Protein AF-A0A965C533-F1 (afdb_monomer)

Sequence (139 aa):
MDADRVANELPPRFGGILLGSLIAANFNSTADQQITIFSNPSKYIIRRIVVTNASASLTTAAGGIYTAVSKGGTAVVASSQAYTTLTGSTLFLDLTLNTSGSANITVKSSIPNLYLSLTTAQGTAATADVYVYGDIVTL

Secondary structure (DSSP, 8-state):
--HHHHHHHS-TT-SSEEEEEEEEEETT--S-EEEEETT--SEEEEEEEEEE--SS--SS-EEEEESSSTT-S-EEE-TT-B-TT--STT-EEE--B--TTSTTT-EESS--EEEEEEEE--SS--EEEEEEEEEE---

pLDDT: mean 85.49, std 15.82, range [51.69, 98.75]

Foldseek 3Di:
DPPVVVCVVDDVFFDFAWQWKDFFAWLQDQFKDWTAGPPLFQKWAWDWKKKAQKQAQQQKWFAFKALDGPNDDDTQADGGFGPRVHHHHVDMDITDGDPPDCNRPMDRPPRRTMITGTPHGSNDTMTIMMITITGHDDD

Radius of gyration: 15.47 Å; Cα contacts (8 Å, |Δi|>4): 371; chains: 1; bounding box: 34×44×39 Å

Nearest PDB structures (foldseek):
  7vrp-assembly1_K-4  TM=3.414E-01  e=1.936E-02  Infectious bursal disease virus
  2df7-assembly1_O  TM=2.722E-01  e=8.199E-02  Infectious bursal disease virus
  2df7-assembly1_D  TM=2.621E-01  e=1.144E-01  Infectious bursal disease virus
  4nhy-assembly6_C-3  TM=2.779E-01  e=1.114E+00  Homo sapiens
  4nhy-assembly1_A  TM=2.822E-01  e=1.835E+00  Homo sapiens

Mean predicted aligned error: 6.97 Å

Structure (mmCIF, N/CA/C/O backbone):
data_AF-A0A965C533-F1
#
_entry.id   AF-A0A965C533-F1
#
loop_
_atom_site.group_PDB
_atom_site.id
_atom_site.type_symbol
_atom_site.label_atom_id
_atom_site.label_alt_id
_atom_site.label_comp_id
_atom_site.label_asym_id
_atom_site.label_entity_id
_atom_site.label_seq_id
_atom_site.pdbx_PDB_ins_code
_atom_site.Cartn_x
_atom_site.Cartn_y
_atom_site.Cartn_z
_atom_site.occupancy
_atom_site.B_iso_or_equiv
_atom_site.auth_seq_id
_atom_site.auth_comp_id
_atom_site.auth_asym_id
_atom_site.auth_atom_id
_atom_site.pdbx_PDB_model_num
ATOM 1 N N . MET A 1 1 ? 20.224 -29.892 -7.742 1.00 54.12 1 MET A N 1
ATOM 2 C CA . MET A 1 1 ? 19.584 -28.688 -8.310 1.00 54.12 1 MET A CA 1
ATOM 3 C C . MET A 1 1 ? 20.162 -27.539 -7.521 1.00 54.12 1 MET A C 1
ATOM 5 O O . MET A 1 1 ? 19.794 -27.375 -6.367 1.00 54.12 1 MET A O 1
ATOM 9 N N . ASP A 1 2 ? 21.156 -26.863 -8.084 1.00 60.91 2 ASP A N 1
ATOM 10 C CA . ASP A 1 2 ? 21.870 -25.803 -7.376 1.00 60.91 2 ASP A CA 1
ATOM 11 C C . ASP A 1 2 ? 20.955 -24.583 -7.306 1.00 60.91 2 ASP A C 1
ATOM 13 O O . ASP A 1 2 ? 20.646 -23.969 -8.329 1.00 60.91 2 ASP A O 1
ATOM 17 N N . ALA A 1 3 ? 20.470 -24.267 -6.105 1.00 54.41 3 ALA A N 1
ATOM 18 C CA . ALA A 1 3 ? 19.610 -23.110 -5.855 1.00 54.41 3 ALA A CA 1
ATOM 19 C C . ALA A 1 3 ? 20.286 -21.791 -6.283 1.00 54.41 3 ALA A C 1
ATOM 21 O O . ALA A 1 3 ? 19.610 -20.848 -6.692 1.00 54.41 3 ALA A O 1
ATOM 22 N N . ASP A 1 4 ? 21.621 -21.776 -6.303 1.00 57.06 4 ASP A N 1
ATOM 23 C CA . ASP A 1 4 ? 22.444 -20.641 -6.722 1.00 57.06 4 ASP A CA 1
ATOM 24 C C . ASP A 1 4 ? 22.433 -20.404 -8.239 1.00 57.06 4 ASP A C 1
ATOM 26 O O . ASP A 1 4 ? 22.733 -19.302 -8.700 1.00 57.06 4 ASP A O 1
ATOM 30 N N . ARG A 1 5 ? 22.033 -21.401 -9.044 1.00 57.00 5 ARG A N 1
ATOM 31 C CA . ARG A 1 5 ? 21.940 -21.238 -10.501 1.00 57.00 5 ARG A CA 1
ATOM 32 C C . ARG A 1 5 ? 20.774 -20.326 -10.894 1.00 57.00 5 ARG A C 1
ATOM 34 O O . ARG A 1 5 ? 20.903 -19.541 -11.824 1.00 57.00 5 ARG A O 1
ATOM 41 N N . VAL A 1 6 ? 19.677 -20.346 -10.132 1.00 57.53 6 VAL A N 1
ATOM 42 C CA . VAL A 1 6 ? 18.490 -19.507 -10.387 1.00 57.53 6 VAL A CA 1
ATOM 43 C C . VAL A 1 6 ? 18.790 -18.019 -10.167 1.00 57.53 6 VAL A C 1
ATOM 45 O O . VAL A 1 6 ? 18.312 -17.180 -10.928 1.00 57.53 6 VAL A O 1
ATOM 48 N N . ALA A 1 7 ? 19.630 -17.685 -9.181 1.00 55.94 7 ALA A N 1
ATOM 49 C CA . ALA A 1 7 ? 20.044 -16.306 -8.908 1.00 55.94 7 ALA A CA 1
ATOM 50 C C . ALA A 1 7 ? 20.957 -15.715 -10.001 1.00 55.94 7 ALA A C 1
ATOM 52 O O . ALA A 1 7 ? 21.036 -14.496 -10.133 1.00 55.94 7 ALA A O 1
ATOM 53 N N . ASN A 1 8 ? 21.627 -16.570 -10.782 1.00 56.38 8 ASN A N 1
ATOM 54 C CA . ASN A 1 8 ? 22.557 -16.170 -11.840 1.00 56.38 8 ASN A CA 1
ATOM 55 C C . ASN A 1 8 ? 21.952 -16.282 -13.258 1.00 56.38 8 ASN A C 1
ATOM 57 O O . ASN A 1 8 ? 22.520 -15.760 -14.214 1.00 56.38 8 ASN A O 1
ATOM 61 N N . GLU A 1 9 ? 20.811 -16.969 -13.407 1.00 56.25 9 GLU A N 1
ATOM 62 C CA . GLU A 1 9 ? 20.112 -17.179 -14.688 1.00 56.25 9 GLU A CA 1
ATOM 63 C C . GLU A 1 9 ? 19.012 -16.139 -14.967 1.00 56.25 9 GLU A C 1
ATOM 65 O O . GLU A 1 9 ? 18.646 -15.930 -16.125 1.00 56.25 9 GLU A O 1
ATOM 70 N N . LEU A 1 10 ? 18.501 -15.450 -13.942 1.00 56.56 10 LEU A N 1
ATOM 71 C CA . LEU A 1 10 ? 17.605 -14.308 -14.123 1.00 56.56 10 LEU A CA 1
ATOM 72 C C . LEU A 1 10 ? 18.426 -13.011 -14.095 1.00 56.56 10 LEU A C 1
ATOM 74 O O . LEU A 1 10 ? 19.230 -12.828 -13.179 1.00 56.56 10 LEU A O 1
ATOM 78 N N . PRO A 1 11 ? 18.240 -12.073 -15.047 1.00 61.31 11 PRO A N 1
ATOM 79 C CA . PRO A 1 11 ? 18.849 -10.757 -14.921 1.00 61.31 11 PRO A CA 1
ATOM 80 C C . PRO A 1 11 ? 18.444 -10.177 -13.556 1.00 61.31 11 PRO A C 1
ATOM 82 O O . PRO A 1 11 ? 17.259 -10.255 -13.228 1.00 61.31 11 PRO A O 1
ATOM 85 N N . PRO A 1 12 ? 19.343 -9.530 -12.788 1.00 62.09 12 PRO A N 1
ATOM 86 C CA . PRO A 1 12 ? 19.092 -9.060 -11.409 1.00 62.09 12 PRO A CA 1
ATOM 87 C C . PRO A 1 12 ? 18.001 -7.972 -11.292 1.00 62.09 12 PRO A C 1
ATOM 89 O O . PRO A 1 12 ? 17.846 -7.316 -10.267 1.00 62.09 12 PRO A O 1
ATOM 92 N N . ARG A 1 13 ? 17.275 -7.730 -12.384 1.00 61.12 13 ARG A N 1
ATOM 93 C CA . ARG A 1 13 ? 16.309 -6.664 -12.623 1.00 61.12 13 ARG A CA 1
ATOM 94 C C . ARG A 1 13 ? 14.922 -7.200 -12.993 1.00 61.12 13 ARG A C 1
ATOM 96 O O . ARG A 1 13 ? 14.011 -6.390 -13.131 1.00 61.12 13 ARG A O 1
ATOM 103 N N . PHE A 1 14 ? 14.765 -8.518 -13.147 1.00 60.66 14 PHE A N 1
ATOM 104 C CA . PHE A 1 14 ? 13.506 -9.186 -13.482 1.00 60.66 14 PHE A CA 1
ATOM 105 C C . PHE A 1 14 ? 13.201 -10.311 -12.486 1.00 60.66 14 PHE A C 1
ATOM 107 O O . PHE A 1 14 ? 14.104 -11.022 -12.059 1.00 60.66 14 PHE A O 1
ATOM 114 N N . GLY A 1 15 ? 11.925 -10.485 -12.140 1.00 68.56 15 GLY A N 1
ATOM 115 C CA . GLY A 1 15 ? 11.453 -11.533 -11.230 1.00 68.56 15 GLY A CA 1
ATOM 116 C C . GLY A 1 15 ? 10.661 -11.029 -10.022 1.00 68.56 15 GLY A C 1
ATOM 117 O O . GLY A 1 15 ? 10.524 -11.770 -9.053 1.00 68.56 15 GLY A O 1
ATOM 118 N N . GLY A 1 16 ? 10.137 -9.796 -10.046 1.00 79.62 16 GLY A N 1
ATOM 119 C CA . GLY A 1 16 ? 9.397 -9.255 -8.900 1.00 79.62 16 GLY A CA 1
ATOM 120 C C . GLY A 1 16 ? 10.308 -8.911 -7.720 1.00 79.62 16 GLY A C 1
ATOM 121 O O . GLY A 1 16 ? 10.008 -9.256 -6.578 1.00 79.62 16 GLY A O 1
ATOM 122 N N . ILE A 1 17 ? 11.420 -8.232 -8.001 1.00 87.69 17 ILE A N 1
ATOM 123 C CA . ILE A 1 17 ? 12.360 -7.727 -6.996 1.00 87.69 17 ILE A CA 1
ATOM 124 C C . ILE A 1 17 ? 11.718 -6.628 -6.147 1.00 87.69 17 ILE A C 1
ATOM 126 O O . ILE A 1 17 ? 10.771 -5.966 -6.576 1.00 87.69 17 ILE A O 1
ATOM 130 N N . LEU A 1 18 ? 12.244 -6.412 -4.942 1.00 90.69 18 LEU A N 1
ATOM 131 C CA . LEU A 1 18 ? 11.799 -5.317 -4.088 1.00 90.69 18 LEU A CA 1
ATOM 132 C C . LEU A 1 18 ? 12.238 -3.974 -4.694 1.00 90.69 18 LEU A C 1
ATOM 134 O O . LEU A 1 18 ? 13.429 -3.698 -4.818 1.00 90.69 18 LEU A O 1
ATOM 138 N N . LEU A 1 19 ? 11.264 -3.148 -5.068 1.00 89.06 19 LEU A N 1
ATOM 139 C CA . LEU A 1 19 ? 11.473 -1.837 -5.679 1.00 89.06 19 LEU A CA 1
ATOM 140 C C . LEU A 1 19 ? 11.408 -0.698 -4.669 1.00 89.06 19 LEU A C 1
ATOM 142 O O . LEU A 1 19 ? 11.994 0.348 -4.912 1.00 89.06 19 LEU A O 1
ATOM 146 N N . GLY A 1 20 ? 10.681 -0.862 -3.569 1.00 91.81 20 GLY A N 1
ATOM 147 C CA . GLY A 1 20 ? 10.530 0.191 -2.577 1.00 91.81 20 GLY A CA 1
ATOM 148 C C . GLY A 1 20 ? 9.690 -0.225 -1.386 1.00 91.81 20 GLY A C 1
ATOM 149 O O . GLY A 1 20 ? 9.034 -1.271 -1.402 1.00 91.81 20 GLY A O 1
ATOM 150 N N . SER A 1 21 ? 9.705 0.609 -0.353 1.00 95.75 21 SER A N 1
ATOM 151 C CA . SER A 1 21 ? 8.972 0.337 0.879 1.00 95.75 21 SER A CA 1
ATOM 152 C C . SER A 1 21 ? 8.593 1.600 1.644 1.00 95.75 21 SER A C 1
ATOM 154 O O . SER A 1 21 ? 9.277 2.622 1.570 1.00 95.75 21 SER A O 1
ATOM 156 N N . LEU A 1 22 ? 7.541 1.476 2.445 1.00 97.69 22 LEU A N 1
ATOM 157 C CA . LEU A 1 22 ? 7.194 2.374 3.539 1.00 97.69 22 LEU A CA 1
ATOM 158 C C . LEU A 1 22 ? 7.016 1.516 4.794 1.00 97.69 22 LEU A C 1
ATOM 160 O O . LEU A 1 22 ? 6.073 0.733 4.883 1.00 97.69 22 LEU A O 1
ATOM 164 N N . ILE A 1 23 ? 7.947 1.650 5.734 1.00 97.94 23 ILE A N 1
ATOM 165 C CA . ILE A 1 23 ? 7.939 0.906 6.996 1.00 97.94 23 ILE A CA 1
ATOM 166 C C . ILE A 1 23 ? 7.168 1.705 8.041 1.00 97.94 23 ILE A C 1
ATOM 168 O O . ILE A 1 23 ? 7.322 2.925 8.118 1.00 97.94 23 ILE A O 1
ATOM 172 N N . ALA A 1 24 ? 6.356 1.011 8.836 1.00 97.81 24 ALA A N 1
ATOM 173 C CA . ALA A 1 24 ? 5.490 1.590 9.854 1.00 97.81 24 ALA A CA 1
ATOM 174 C C . ALA A 1 24 ? 4.587 2.717 9.311 1.00 97.81 24 ALA A C 1
ATOM 176 O O . ALA A 1 24 ? 4.428 3.760 9.949 1.00 97.81 24 ALA A O 1
ATOM 177 N N . ALA A 1 25 ? 3.973 2.501 8.142 1.00 98.56 25 ALA A N 1
ATOM 178 C CA . ALA A 1 25 ? 2.969 3.407 7.595 1.00 98.56 25 ALA A CA 1
ATOM 179 C C . ALA A 1 25 ? 1.851 3.616 8.621 1.00 98.56 25 ALA A C 1
ATOM 181 O O . ALA A 1 25 ? 1.322 2.653 9.169 1.00 98.56 25 ALA A O 1
ATOM 182 N N . ASN A 1 26 ? 1.468 4.860 8.875 1.00 98.62 26 ASN A N 1
ATOM 183 C CA . ASN A 1 26 ? 0.412 5.214 9.808 1.00 98.62 26 ASN A CA 1
ATOM 184 C C . ASN A 1 26 ? -0.963 5.008 9.158 1.00 98.62 26 ASN A C 1
ATOM 186 O O . ASN A 1 26 ? -1.411 5.830 8.357 1.00 98.62 26 ASN A O 1
ATOM 190 N N . PHE A 1 27 ? -1.661 3.938 9.537 1.00 98.50 27 PHE A N 1
ATOM 191 C CA . PHE A 1 27 ? -3.010 3.638 9.047 1.00 98.50 27 PHE A CA 1
ATOM 192 C C . PHE A 1 27 ? -4.108 4.460 9.738 1.00 98.50 27 PHE A C 1
ATOM 194 O O . PHE A 1 27 ? -5.283 4.366 9.387 1.00 98.50 27 PHE A O 1
ATOM 201 N N . ASN A 1 28 ? -3.733 5.321 10.684 1.00 98.38 28 ASN A N 1
ATOM 202 C CA . ASN A 1 28 ? -4.615 6.282 11.333 1.00 98.38 28 ASN A CA 1
ATOM 203 C C . ASN A 1 28 ? -4.421 7.724 10.830 1.00 98.38 28 ASN A C 1
ATOM 205 O O . ASN A 1 28 ? -4.778 8.677 11.519 1.00 98.38 28 ASN A O 1
ATOM 209 N N . SER A 1 29 ? -3.837 7.902 9.643 1.00 97.94 29 SER A N 1
ATOM 210 C CA . SER A 1 29 ? -3.647 9.210 9.013 1.00 97.94 29 SER A CA 1
ATOM 211 C C . SER A 1 29 ? -4.152 9.206 7.575 1.00 97.94 29 SER A C 1
ATOM 213 O O . SER A 1 29 ? -3.878 8.280 6.816 1.00 97.94 29 SER A O 1
ATOM 215 N N . THR A 1 30 ? -4.863 10.263 7.185 1.00 97.75 30 THR A N 1
ATOM 216 C CA . THR A 1 30 ? -5.250 10.523 5.788 1.00 97.75 30 THR A CA 1
ATOM 217 C C . THR A 1 30 ? -4.242 11.392 5.039 1.00 97.75 30 THR A C 1
ATOM 219 O O . THR A 1 30 ? -4.418 11.628 3.847 1.00 97.75 30 THR A O 1
ATOM 222 N N . ALA A 1 31 ? -3.190 11.867 5.715 1.00 97.50 31 ALA A N 1
ATOM 223 C CA . ALA A 1 31 ? -2.097 12.567 5.055 1.00 97.50 31 ALA A CA 1
ATOM 224 C C . ALA A 1 31 ? -1.331 11.613 4.128 1.00 97.50 31 ALA A C 1
ATOM 226 O O . ALA A 1 31 ? -1.234 10.413 4.400 1.00 97.50 31 ALA A O 1
ATOM 227 N N . ASP A 1 32 ? -0.762 12.156 3.053 1.00 97.31 32 ASP A N 1
ATOM 228 C CA . ASP A 1 32 ? 0.044 11.368 2.128 1.00 97.31 32 ASP A CA 1
ATOM 229 C C . ASP A 1 32 ? 1.321 10.871 2.806 1.00 97.31 32 ASP A C 1
ATOM 231 O O . ASP A 1 32 ? 2.042 11.625 3.463 1.00 97.31 32 ASP A O 1
ATOM 235 N N . GLN A 1 33 ? 1.622 9.593 2.607 1.00 97.69 33 GLN A N 1
ATOM 236 C CA . GLN A 1 33 ? 2.814 8.946 3.133 1.00 97.69 33 GLN A CA 1
ATOM 237 C C . GLN A 1 33 ? 3.644 8.412 1.976 1.00 97.69 33 GLN A C 1
ATOM 239 O O . GLN A 1 33 ? 3.193 7.576 1.191 1.00 97.69 33 GLN A O 1
ATOM 244 N N . GLN A 1 34 ? 4.860 8.935 1.850 1.00 95.44 34 GLN A N 1
ATOM 245 C CA . GLN A 1 34 ? 5.748 8.614 0.744 1.00 95.44 34 GLN A CA 1
ATOM 246 C C . GLN A 1 34 ? 6.275 7.180 0.859 1.00 95.44 34 GLN A C 1
ATOM 248 O O . GLN A 1 34 ? 6.844 6.795 1.875 1.00 95.44 34 GLN A O 1
ATOM 253 N N . ILE A 1 35 ? 6.144 6.415 -0.218 1.00 95.00 35 ILE A N 1
ATOM 254 C CA . ILE A 1 35 ? 6.773 5.112 -0.405 1.00 95.00 35 ILE A CA 1
ATOM 255 C C . ILE A 1 35 ? 8.056 5.342 -1.202 1.00 95.00 35 ILE A C 1
ATOM 257 O O . ILE A 1 35 ? 8.016 5.736 -2.372 1.00 95.00 35 ILE A O 1
ATOM 261 N N . THR A 1 36 ? 9.196 5.108 -0.560 1.00 90.69 36 THR A N 1
ATOM 262 C CA . THR A 1 36 ? 10.512 5.334 -1.163 1.00 90.69 36 THR A CA 1
ATOM 263 C C . THR A 1 36 ? 10.819 4.228 -2.162 1.00 90.69 36 THR A C 1
ATOM 265 O O . THR A 1 36 ? 10.917 3.063 -1.778 1.00 90.69 36 THR A O 1
ATOM 268 N N . ILE A 1 37 ? 10.999 4.593 -3.433 1.00 87.38 37 ILE A N 1
ATOM 269 C CA . ILE A 1 37 ? 11.476 3.679 -4.476 1.00 87.38 37 ILE A CA 1
ATOM 270 C C . ILE A 1 37 ? 13.009 3.681 -4.468 1.00 87.38 37 ILE A C 1
ATOM 272 O O . ILE A 1 37 ? 13.656 4.725 -4.556 1.00 87.38 37 ILE A O 1
ATOM 276 N N . PHE A 1 38 ? 13.607 2.504 -4.335 1.00 85.62 38 PHE A N 1
ATOM 277 C CA . PHE A 1 38 ? 15.049 2.314 -4.240 1.00 85.62 38 PHE A CA 1
ATOM 278 C C . PHE A 1 38 ? 15.746 2.579 -5.566 1.00 85.62 38 PHE A C 1
ATOM 280 O O . PHE A 1 38 ? 15.182 2.339 -6.630 1.00 85.62 38 PHE A O 1
ATOM 287 N N . SER A 1 39 ? 16.994 3.054 -5.499 1.00 76.38 39 SER A N 1
ATOM 288 C CA . SER A 1 39 ? 17.886 3.284 -6.652 1.00 76.38 39 SER A CA 1
ATOM 289 C C . SER A 1 39 ? 17.345 4.215 -7.751 1.00 76.38 39 SER A C 1
ATOM 291 O O . SER A 1 39 ? 18.036 4.420 -8.745 1.00 76.38 39 SER A O 1
ATOM 293 N N . ASN A 1 40 ? 16.141 4.774 -7.575 1.00 75.75 40 ASN A N 1
ATOM 294 C CA . ASN A 1 40 ? 15.433 5.663 -8.491 1.00 75.75 40 ASN A CA 1
ATOM 295 C C . ASN A 1 40 ? 15.579 5.261 -9.981 1.00 75.75 40 ASN A C 1
ATOM 297 O O . ASN A 1 40 ? 16.119 6.030 -10.784 1.00 75.75 40 ASN A O 1
ATOM 301 N N . PRO A 1 41 ? 15.165 4.035 -10.366 1.00 75.69 41 PRO A N 1
ATOM 302 C CA . PRO A 1 41 ? 15.341 3.529 -11.720 1.00 75.69 41 PRO A CA 1
ATOM 303 C C . PRO A 1 41 ? 14.579 4.380 -12.736 1.00 75.69 41 PRO A C 1
ATOM 305 O O . PRO A 1 41 ? 13.422 4.736 -12.529 1.00 75.69 41 PRO A O 1
ATOM 308 N N . SER A 1 42 ? 15.196 4.620 -13.896 1.00 74.56 42 SER A N 1
ATOM 309 C CA . SER A 1 42 ? 14.607 5.448 -14.956 1.00 74.56 42 SER A CA 1
ATOM 310 C C . SER A 1 42 ? 13.296 4.886 -15.532 1.00 74.56 42 SER A C 1
ATOM 312 O O . SER A 1 42 ? 12.496 5.630 -16.106 1.00 74.56 42 SER A O 1
ATOM 314 N N . LYS A 1 43 ? 13.053 3.578 -15.404 1.00 78.69 43 LYS A N 1
ATOM 315 C CA . LYS A 1 43 ? 11.760 2.939 -15.681 1.00 78.69 43 LYS A CA 1
ATOM 316 C C . LYS A 1 43 ? 11.643 1.655 -14.869 1.00 78.69 43 LYS A C 1
ATOM 318 O O . LYS A 1 43 ? 12.610 0.898 -14.754 1.00 78.69 43 LYS A O 1
ATOM 323 N N . TYR A 1 44 ? 10.446 1.384 -14.372 1.00 81.00 44 TYR A N 1
ATOM 324 C CA . TYR A 1 44 ? 10.119 0.130 -13.704 1.00 81.00 44 TYR A CA 1
ATOM 325 C C . TYR A 1 44 ? 8.659 -0.260 -13.946 1.00 81.00 44 TYR A C 1
ATOM 327 O O . TYR A 1 44 ? 7.829 0.566 -14.339 1.00 81.00 44 TYR A O 1
ATOM 335 N N . ILE A 1 45 ? 8.358 -1.535 -13.723 1.00 83.38 45 ILE A N 1
ATOM 336 C CA . ILE A 1 45 ? 7.016 -2.109 -13.786 1.00 83.38 45 ILE A CA 1
ATOM 337 C C . ILE A 1 45 ? 6.649 -2.566 -12.386 1.00 83.38 45 ILE A C 1
ATOM 339 O O . ILE A 1 45 ? 7.372 -3.366 -11.802 1.00 83.38 45 ILE A O 1
ATOM 343 N N . ILE A 1 46 ? 5.520 -2.096 -11.861 1.00 87.88 46 ILE A N 1
ATOM 344 C CA . ILE A 1 46 ? 4.969 -2.603 -10.602 1.00 87.88 46 ILE A CA 1
ATOM 345 C C . ILE A 1 46 ? 4.232 -3.906 -10.9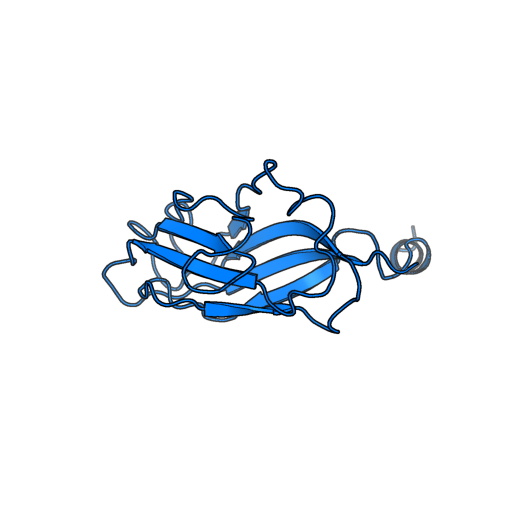03 1.00 87.88 46 ILE A C 1
ATOM 347 O O . ILE A 1 46 ? 3.329 -3.935 -11.737 1.00 87.88 46 ILE A O 1
ATOM 351 N N . ARG A 1 47 ? 4.619 -4.984 -10.222 1.00 88.06 47 ARG A N 1
ATOM 352 C CA . ARG A 1 47 ? 4.004 -6.312 -10.363 1.00 88.06 47 ARG A CA 1
ATOM 353 C C . ARG A 1 47 ? 3.110 -6.648 -9.181 1.00 88.06 47 ARG A C 1
ATOM 355 O O . ARG A 1 47 ? 2.117 -7.345 -9.356 1.00 88.06 47 ARG A O 1
ATOM 362 N N . ARG A 1 48 ? 3.459 -6.162 -7.988 1.00 91.56 48 ARG A N 1
ATOM 363 C CA . ARG A 1 48 ? 2.732 -6.451 -6.752 1.00 91.56 48 ARG A CA 1
ATOM 364 C C . ARG A 1 48 ? 2.997 -5.377 -5.709 1.00 91.56 48 ARG A C 1
ATOM 366 O O . ARG A 1 48 ? 4.123 -4.902 -5.589 1.00 91.56 48 ARG A O 1
ATOM 373 N N . ILE A 1 49 ? 1.976 -5.022 -4.941 1.00 94.62 49 ILE A N 1
ATOM 374 C CA . ILE A 1 49 ? 2.137 -4.224 -3.727 1.00 94.62 49 ILE A CA 1
ATOM 375 C C . ILE A 1 49 ? 1.547 -5.031 -2.582 1.00 94.62 49 ILE A C 1
ATOM 377 O O . ILE A 1 49 ? 0.416 -5.498 -2.683 1.00 94.62 49 ILE A O 1
ATOM 381 N N . VAL A 1 50 ? 2.327 -5.194 -1.522 1.00 97.44 50 VAL A N 1
ATOM 382 C CA . VAL A 1 50 ? 1.974 -5.994 -0.351 1.00 97.44 50 VAL A CA 1
ATOM 383 C C . VAL A 1 50 ? 1.904 -5.083 0.857 1.00 97.44 50 VAL A C 1
ATOM 385 O O . VAL A 1 50 ? 2.809 -4.277 1.070 1.00 97.44 50 VAL A O 1
ATOM 388 N N . VAL A 1 51 ? 0.863 -5.243 1.664 1.00 98.62 51 VAL A N 1
ATOM 389 C CA . VAL A 1 51 ? 0.792 -4.662 3.006 1.00 98.62 51 VAL A CA 1
ATOM 390 C C . VAL A 1 51 ? 0.789 -5.788 4.026 1.00 98.62 51 VAL A C 1
ATOM 392 O O . VAL A 1 51 ? 0.102 -6.785 3.835 1.00 98.62 51 VAL A O 1
ATOM 395 N N . THR A 1 52 ? 1.585 -5.673 5.081 1.00 98.62 52 THR A N 1
ATOM 396 C CA . THR A 1 52 ? 1.756 -6.725 6.094 1.00 98.62 52 THR A CA 1
ATOM 397 C C . THR A 1 52 ? 2.115 -6.117 7.446 1.00 98.62 52 THR A C 1
ATOM 399 O O . THR A 1 52 ? 2.294 -4.905 7.550 1.00 98.62 52 THR A O 1
ATOM 402 N N . ASN A 1 53 ? 2.245 -6.952 8.477 1.00 98.19 53 ASN A N 1
ATOM 403 C CA . ASN A 1 53 ? 2.731 -6.545 9.794 1.00 98.19 53 ASN A CA 1
ATOM 404 C C . ASN A 1 53 ? 1.858 -5.454 10.446 1.00 98.19 53 ASN A C 1
ATOM 406 O O . ASN A 1 53 ? 2.358 -4.476 11.000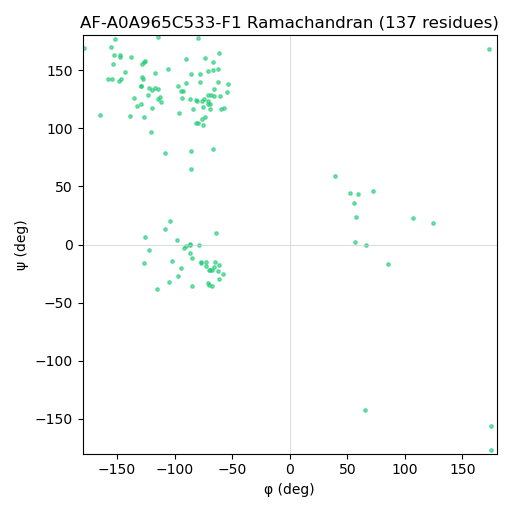 1.00 98.19 53 ASN A O 1
ATOM 410 N N . ALA A 1 54 ? 0.533 -5.604 10.358 1.00 98.50 54 ALA A N 1
ATOM 411 C CA . ALA A 1 54 ? -0.382 -4.667 10.993 1.00 98.50 54 ALA A CA 1
ATOM 412 C C . ALA A 1 54 ? -0.262 -4.737 12.527 1.00 98.50 54 ALA A C 1
ATOM 414 O O . ALA A 1 54 ? -0.379 -5.811 13.122 1.00 98.50 54 ALA A O 1
ATOM 415 N N . SER A 1 55 ? -0.057 -3.590 13.177 1.00 98.44 55 SER A N 1
ATOM 416 C CA . SER A 1 55 ? 0.109 -3.486 14.635 1.00 98.44 55 SER A CA 1
ATOM 417 C C . SER A 1 55 ? -1.195 -3.700 15.416 1.00 98.44 55 SER A C 1
ATOM 419 O O . SER A 1 55 ? -1.171 -3.868 16.633 1.00 98.44 55 SER A O 1
ATOM 421 N N . ALA A 1 56 ? -2.333 -3.640 14.725 1.00 97.50 56 ALA A N 1
ATOM 422 C CA . ALA A 1 56 ? -3.682 -3.858 15.231 1.00 97.50 56 ALA A CA 1
ATOM 423 C C . ALA A 1 56 ? -4.593 -4.295 14.072 1.00 97.50 56 ALA A C 1
ATOM 425 O O . ALA A 1 56 ? -4.208 -4.213 12.906 1.00 97.50 56 ALA A O 1
ATOM 426 N N . SER A 1 57 ? -5.815 -4.729 14.384 1.00 97.75 57 SER A N 1
ATOM 427 C CA . SER A 1 57 ? -6.799 -5.083 13.358 1.00 97.75 57 SER A CA 1
ATOM 428 C C . SER A 1 57 ? -7.292 -3.845 12.601 1.00 97.75 57 SER A C 1
ATOM 430 O O . SER A 1 57 ? -7.850 -2.933 13.214 1.00 97.75 57 SER A O 1
ATOM 432 N N . LEU A 1 58 ? -7.097 -3.811 11.279 1.00 98.06 58 LEU A N 1
ATOM 433 C CA . LEU A 1 58 ? -7.422 -2.665 10.421 1.00 98.06 58 LEU A CA 1
ATOM 434 C C . LEU A 1 58 ? -8.888 -2.654 9.950 1.00 98.06 58 LEU A C 1
ATOM 436 O O . LEU A 1 58 ? -9.181 -2.780 8.769 1.00 98.06 58 LEU A O 1
ATOM 440 N N . THR A 1 59 ? -9.840 -2.499 10.864 1.00 97.62 59 THR A N 1
ATOM 441 C CA . THR A 1 59 ? -11.284 -2.614 10.578 1.00 97.62 59 THR A CA 1
ATOM 442 C C . THR A 1 59 ? -11.922 -1.499 9.737 1.00 97.62 59 THR A C 1
ATOM 444 O O . THR A 1 59 ? -12.989 -1.736 9.174 1.00 97.62 59 THR A O 1
ATOM 447 N N . THR A 1 60 ? -11.348 -0.294 9.656 1.00 97.62 60 THR A N 1
ATOM 448 C CA . THR A 1 60 ? -11.959 0.846 8.931 1.00 97.62 60 THR A CA 1
ATOM 449 C C . THR A 1 60 ? -11.041 1.486 7.902 1.00 97.62 60 THR A C 1
ATOM 451 O O . THR A 1 60 ? -11.520 2.242 7.057 1.00 97.62 60 THR A O 1
ATOM 454 N N . ALA A 1 61 ? -9.736 1.213 7.960 1.00 98.19 61 ALA A N 1
ATOM 455 C CA . ALA A 1 61 ? -8.790 1.826 7.048 1.00 98.19 61 ALA A CA 1
ATOM 456 C C . ALA A 1 61 ? -9.100 1.467 5.585 1.00 98.19 61 ALA A C 1
ATOM 458 O O . ALA A 1 61 ? -9.203 0.292 5.213 1.00 98.19 61 ALA A O 1
ATOM 459 N N . ALA A 1 62 ? -9.201 2.498 4.749 1.00 98.50 62 ALA A N 1
ATOM 460 C CA . ALA A 1 62 ? -9.386 2.371 3.309 1.00 98.50 62 ALA A CA 1
ATOM 461 C C . ALA A 1 62 ? -8.671 3.511 2.580 1.00 98.50 62 ALA A C 1
ATOM 463 O O . ALA A 1 62 ? -8.659 4.649 3.057 1.00 98.50 62 ALA A O 1
ATOM 464 N N . GLY A 1 63 ? -8.070 3.234 1.427 1.00 97.44 63 GLY A N 1
ATOM 465 C CA . GLY A 1 63 ? -7.218 4.202 0.741 1.00 97.44 63 GLY A CA 1
ATOM 466 C C . GLY A 1 63 ? -6.496 3.644 -0.465 1.00 97.44 63 GLY A C 1
ATOM 467 O O . GLY A 1 63 ? -6.467 2.441 -0.665 1.00 97.44 63 GLY A O 1
ATOM 468 N N . GLY A 1 64 ? -5.908 4.531 -1.260 1.00 95.88 64 GLY A N 1
ATOM 469 C CA . GLY A 1 64 ? -5.219 4.162 -2.492 1.00 95.88 64 GLY A CA 1
ATOM 470 C C . GLY A 1 64 ? -3.720 4.422 -2.442 1.00 95.88 64 GLY A C 1
ATOM 471 O O . GLY A 1 64 ? -3.181 4.974 -1.478 1.00 95.88 64 GLY A O 1
ATOM 472 N N . ILE A 1 65 ? -3.061 4.060 -3.539 1.00 94.88 65 ILE A N 1
ATOM 473 C CA . ILE A 1 65 ? -1.666 4.405 -3.811 1.00 94.88 65 ILE A CA 1
ATOM 474 C C . ILE A 1 65 ? -1.627 5.221 -5.090 1.00 94.88 65 ILE A C 1
ATOM 476 O O . ILE A 1 65 ? -2.232 4.839 -6.092 1.00 94.88 65 ILE A O 1
ATOM 480 N N . TYR A 1 66 ? -0.901 6.329 -5.052 1.00 92.38 66 TYR A N 1
ATOM 481 C CA . TYR A 1 66 ? -0.901 7.338 -6.100 1.00 92.38 66 TYR A CA 1
ATOM 482 C C . TYR A 1 66 ? 0.509 7.673 -6.545 1.00 92.38 66 TYR A C 1
ATOM 484 O O . TYR A 1 66 ? 1.474 7.537 -5.793 1.00 92.38 66 TYR A O 1
ATOM 492 N N . THR A 1 67 ? 0.623 8.149 -7.777 1.00 89.19 67 THR A N 1
ATOM 493 C CA . THR A 1 67 ? 1.891 8.631 -8.323 1.00 89.19 67 THR A CA 1
ATOM 494 C C . THR A 1 67 ? 2.155 10.108 -8.001 1.00 89.19 67 THR A C 1
ATOM 496 O O . THR A 1 67 ? 3.160 10.655 -8.435 1.00 89.19 67 THR A O 1
ATOM 499 N N . ALA A 1 68 ? 1.256 10.791 -7.292 1.00 88.94 68 ALA A N 1
ATOM 500 C CA . ALA A 1 68 ? 1.476 12.141 -6.783 1.00 88.94 68 ALA A CA 1
ATOM 501 C C . ALA A 1 68 ? 0.73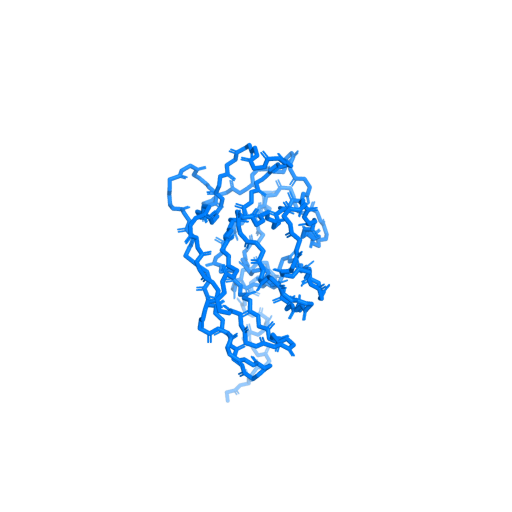8 12.347 -5.452 1.00 88.94 68 ALA A C 1
ATOM 503 O O . ALA A 1 68 ? -0.171 11.590 -5.108 1.00 88.94 68 ALA A O 1
ATOM 504 N N . VAL A 1 69 ? 1.136 13.387 -4.720 1.00 91.50 69 VAL A N 1
ATOM 505 C CA . VAL A 1 69 ? 0.480 13.830 -3.480 1.00 91.50 69 VAL A CA 1
ATOM 506 C C . VAL A 1 69 ? -0.976 14.247 -3.721 1.00 91.50 69 VAL A C 1
ATOM 508 O O . VAL A 1 69 ? -1.397 14.471 -4.859 1.00 91.50 69 VAL A O 1
ATOM 511 N N . SER A 1 70 ? -1.748 14.366 -2.644 1.00 93.06 70 SER A N 1
ATOM 512 C CA . SER A 1 70 ? -3.155 14.771 -2.637 1.00 93.06 70 SER A CA 1
ATOM 513 C C . SER A 1 70 ? -4.040 13.893 -3.522 1.00 93.06 70 SER A C 1
ATOM 515 O O . SER A 1 70 ? -4.969 14.387 -4.162 1.00 93.06 70 SER A O 1
ATOM 517 N N . LYS A 1 71 ? -3.738 12.587 -3.591 1.00 91.56 71 LYS A N 1
ATOM 518 C CA . LYS A 1 71 ? -4.412 11.615 -4.478 1.00 91.56 71 LYS A CA 1
ATOM 519 C C . LYS A 1 71 ? -4.343 11.993 -5.965 1.00 91.56 71 LYS A C 1
ATOM 521 O O . LYS A 1 71 ? -5.200 11.594 -6.754 1.00 91.56 71 LYS A O 1
ATOM 526 N N . GLY A 1 72 ? -3.344 12.792 -6.340 1.00 88.50 72 GLY A N 1
ATOM 527 C CA . GLY A 1 72 ? -3.126 13.248 -7.704 1.00 88.50 72 GLY A CA 1
ATOM 528 C C . GLY A 1 72 ? -2.436 12.205 -8.583 1.00 88.50 72 GLY A C 1
ATOM 529 O O . GLY A 1 72 ? -2.023 11.132 -8.141 1.00 88.50 72 GLY A O 1
ATOM 530 N N . GLY A 1 73 ? -2.255 12.557 -9.856 1.00 87.81 73 GLY A N 1
ATOM 531 C CA . GLY A 1 73 ? -1.626 11.668 -10.831 1.00 87.81 73 GLY A CA 1
ATOM 532 C C . GLY A 1 73 ? -2.469 10.419 -11.098 1.00 87.81 73 GLY A C 1
ATOM 533 O O . GLY A 1 73 ? -3.696 10.488 -11.157 1.00 87.81 73 GLY A O 1
ATOM 534 N N . THR A 1 74 ? -1.807 9.278 -11.280 1.00 87.50 74 THR A N 1
ATOM 535 C CA . THR A 1 74 ? -2.474 7.996 -11.521 1.00 87.50 74 THR A CA 1
ATOM 536 C C . THR A 1 74 ? -2.696 7.257 -10.206 1.00 87.50 74 THR A C 1
ATOM 538 O O . THR A 1 74 ? -1.768 7.080 -9.416 1.00 87.50 74 THR A O 1
ATOM 541 N N . ALA A 1 75 ? -3.916 6.760 -9.997 1.00 90.38 75 ALA A N 1
ATOM 542 C CA . ALA A 1 75 ? -4.218 5.824 -8.920 1.00 90.38 75 ALA A CA 1
ATOM 543 C C . ALA A 1 75 ? -3.688 4.428 -9.285 1.00 90.38 75 ALA A C 1
ATOM 545 O O . ALA A 1 75 ? -4.303 3.729 -10.088 1.00 90.38 75 ALA A O 1
ATOM 546 N N . VAL A 1 76 ? -2.553 4.035 -8.703 1.00 91.19 76 VAL A N 1
ATOM 547 C CA . VAL A 1 76 ? -1.950 2.693 -8.820 1.00 91.19 76 VAL A CA 1
ATOM 548 C C . VAL A 1 76 ? -2.788 1.651 -8.082 1.00 91.19 76 VAL A C 1
ATOM 550 O O . VAL A 1 76 ? -2.918 0.521 -8.539 1.00 91.19 76 VAL A O 1
ATOM 553 N N . VAL A 1 77 ? -3.384 2.046 -6.958 1.00 93.38 77 VAL A N 1
ATOM 554 C CA . VAL A 1 77 ? -4.388 1.282 -6.207 1.00 93.38 77 VAL A CA 1
ATOM 555 C C . VAL A 1 77 ? -5.573 2.211 -5.968 1.00 93.38 77 VAL A C 1
ATOM 557 O O . VAL A 1 77 ? -5.381 3.390 -5.660 1.00 93.38 77 VAL A O 1
ATOM 560 N N . ALA A 1 78 ? -6.793 1.704 -6.149 1.00 93.12 78 ALA A N 1
ATOM 561 C CA . ALA A 1 78 ? -8.011 2.504 -6.052 1.00 93.12 78 ALA A CA 1
ATOM 562 C C . ALA A 1 78 ? -8.216 3.094 -4.645 1.00 93.12 78 ALA A C 1
ATOM 564 O O . ALA A 1 78 ? -7.845 2.491 -3.642 1.00 93.12 78 ALA A O 1
ATOM 565 N N . SER A 1 79 ? -8.885 4.249 -4.566 1.00 94.62 79 SER A N 1
ATOM 566 C CA . SER A 1 79 ? -9.172 4.958 -3.305 1.00 94.62 79 SER A CA 1
ATOM 567 C C . SER A 1 79 ? -10.036 4.170 -2.312 1.00 94.62 79 SER A C 1
ATOM 569 O O . SER A 1 79 ? -10.095 4.544 -1.138 1.00 94.62 79 SER A O 1
ATOM 571 N N . SER A 1 80 ? -10.725 3.132 -2.794 1.00 95.12 80 SER A N 1
ATOM 572 C CA . SER A 1 80 ? -11.631 2.256 -2.052 1.00 95.12 80 SER A CA 1
ATOM 573 C C . SER A 1 80 ? -10.987 0.945 -1.593 1.00 95.12 80 SER A C 1
ATOM 575 O O . SER A 1 80 ? -11.691 0.105 -1.035 1.00 95.12 80 SER A O 1
ATOM 577 N N . GLN A 1 81 ? -9.684 0.735 -1.820 1.00 97.50 81 GLN A N 1
ATOM 578 C CA . GLN A 1 81 ? -9.001 -0.460 -1.325 1.00 97.50 81 GLN A CA 1
ATOM 579 C C . GLN A 1 81 ? -9.107 -0.509 0.203 1.00 97.50 81 GLN A C 1
ATOM 581 O O . GLN A 1 81 ? -8.609 0.367 0.909 1.00 97.50 81 GLN A O 1
ATOM 586 N N . ALA A 1 82 ? -9.780 -1.546 0.696 1.00 98.06 82 ALA A N 1
ATOM 587 C CA . ALA A 1 82 ? -9.931 -1.824 2.115 1.00 98.06 82 ALA A CA 1
ATOM 588 C C . ALA A 1 82 ? -8.738 -2.637 2.629 1.00 98.06 82 ALA A C 1
ATOM 590 O O . ALA A 1 82 ? -8.213 -3.492 1.912 1.00 98.06 82 ALA A O 1
ATOM 591 N N . TYR A 1 83 ? -8.349 -2.403 3.881 1.00 98.38 83 TYR A N 1
ATOM 592 C CA . TYR A 1 83 ? -7.249 -3.119 4.542 1.00 98.38 83 TYR A CA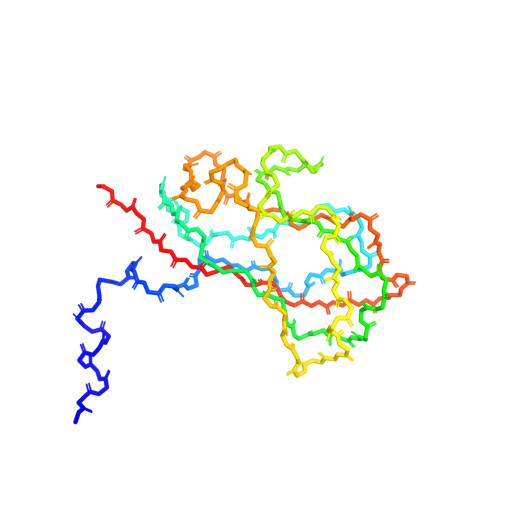 1
ATOM 593 C C . TYR A 1 83 ? -7.738 -4.101 5.622 1.00 98.38 83 TYR A C 1
ATOM 595 O O . TYR A 1 83 ? -6.946 -4.629 6.396 1.00 98.38 83 TYR A O 1
ATOM 603 N N . THR A 1 84 ? -9.041 -4.389 5.647 1.00 97.75 84 THR A N 1
ATOM 604 C CA . THR A 1 84 ? -9.752 -5.123 6.712 1.00 97.75 84 THR A CA 1
ATOM 605 C C . THR A 1 84 ? -9.354 -6.577 6.905 1.00 97.75 84 THR A C 1
ATOM 607 O O . THR A 1 84 ? -9.646 -7.154 7.950 1.00 97.75 84 THR A O 1
ATOM 610 N N . THR A 1 85 ? -8.654 -7.173 5.943 1.00 97.38 85 THR A N 1
ATOM 611 C CA . THR A 1 85 ? -8.110 -8.530 6.075 1.00 97.38 85 THR A CA 1
ATOM 612 C C . THR A 1 85 ? -6.855 -8.575 6.950 1.00 97.38 85 THR A C 1
ATOM 614 O O . THR A 1 85 ? -6.457 -9.651 7.386 1.00 97.38 85 THR A O 1
ATOM 617 N N . LEU A 1 86 ? -6.225 -7.428 7.225 1.00 98.00 86 LEU A N 1
ATOM 618 C CA . LEU A 1 86 ? -5.059 -7.319 8.097 1.00 98.00 86 LEU A CA 1
ATOM 619 C C . LEU A 1 86 ? -5.505 -7.187 9.554 1.00 98.00 86 LEU A C 1
ATOM 621 O O . LEU A 1 86 ? -5.553 -6.100 10.128 1.00 98.00 86 LEU A O 1
ATOM 625 N N . THR A 1 87 ? -5.845 -8.324 10.158 1.00 97.75 87 THR A N 1
ATOM 626 C CA . THR A 1 87 ? -6.309 -8.386 11.552 1.00 97.75 87 THR A CA 1
ATOM 627 C C . THR A 1 87 ? -5.174 -8.506 12.578 1.00 97.75 87 THR A C 1
ATOM 629 O O . THR A 1 87 ? -5.440 -8.603 13.774 1.00 97.75 87 THR A O 1
ATOM 632 N N . GLY A 1 88 ? -3.915 -8.528 12.133 1.00 95.38 88 GLY A N 1
ATOM 633 C CA . GLY A 1 88 ? -2.730 -8.651 12.982 1.00 95.38 88 GLY A CA 1
ATOM 634 C C . GLY A 1 88 ? -1.433 -8.777 12.178 1.00 95.38 88 GLY A C 1
ATOM 635 O O . GLY A 1 88 ? -1.440 -8.725 10.947 1.00 95.38 88 GLY A O 1
ATOM 636 N N . SER A 1 89 ? -0.315 -8.967 12.880 1.00 96.50 89 SER A N 1
ATOM 637 C CA . SER A 1 89 ? 1.036 -8.839 12.314 1.00 96.50 89 SER A CA 1
ATOM 638 C C . SER A 1 89 ? 1.514 -10.018 11.462 1.00 96.50 89 SER A C 1
ATOM 640 O O . SER A 1 89 ? 2.478 -9.884 10.715 1.00 96.50 89 SER A O 1
ATOM 642 N N . THR A 1 90 ? 0.854 -11.173 11.541 1.00 96.31 90 THR A N 1
ATOM 643 C CA . THR A 1 90 ? 1.236 -12.389 10.799 1.00 96.31 90 THR A CA 1
ATOM 644 C C . THR A 1 90 ? 0.581 -12.497 9.423 1.00 96.31 90 THR A C 1
ATOM 646 O O . THR A 1 90 ? 0.814 -13.467 8.702 1.00 96.31 90 THR A O 1
ATOM 649 N N . LEU A 1 91 ? -0.261 -11.526 9.065 1.00 97.75 91 LEU A N 1
ATOM 650 C CA . LEU A 1 91 ? -1.047 -11.526 7.839 1.00 97.75 91 LEU A CA 1
ATOM 651 C C . LEU A 1 91 ? -0.477 -10.541 6.829 1.00 97.75 91 LEU A C 1
ATOM 653 O O . LEU A 1 91 ? 0.074 -9.503 7.191 1.00 97.75 91 LEU A O 1
ATOM 657 N N . PHE A 1 92 ? -0.689 -10.856 5.556 1.00 97.75 92 PHE A N 1
ATOM 658 C CA . PHE A 1 92 ? -0.402 -9.967 4.445 1.00 97.75 92 PHE A CA 1
ATOM 659 C C . PHE A 1 92 ? -1.647 -9.783 3.578 1.00 97.75 92 PHE A C 1
ATOM 661 O O . PHE A 1 92 ? -2.561 -10.609 3.572 1.00 97.75 92 PHE A O 1
ATOM 668 N N . LEU A 1 93 ? -1.658 -8.691 2.829 1.00 98.19 93 LEU A N 1
ATOM 669 C CA . LEU A 1 93 ? -2.662 -8.356 1.839 1.00 98.19 93 LEU A CA 1
ATOM 670 C C . LEU A 1 93 ? -1.947 -7.913 0.564 1.00 98.19 93 LEU A C 1
ATOM 672 O O . LEU A 1 93 ? -1.223 -6.917 0.569 1.00 98.19 93 LEU A O 1
ATOM 676 N N . ASP A 1 94 ? -2.177 -8.640 -0.526 1.00 97.25 94 ASP A N 1
ATOM 677 C CA . ASP A 1 94 ? -1.836 -8.164 -1.863 1.00 97.25 94 ASP A CA 1
ATOM 678 C C . ASP A 1 94 ? -2.885 -7.131 -2.302 1.00 97.25 94 ASP A C 1
ATOM 680 O O . ASP A 1 94 ? -4.088 -7.403 -2.308 1.00 97.25 94 ASP A O 1
ATOM 684 N N . LEU A 1 95 ? -2.437 -5.926 -2.653 1.00 95.69 95 LEU A N 1
ATOM 685 C CA . LEU A 1 95 ? -3.330 -4.860 -3.102 1.00 95.69 95 LEU A CA 1
ATOM 686 C C . LEU A 1 95 ? -3.757 -5.075 -4.551 1.00 95.69 95 LEU A C 1
ATOM 688 O O . LEU A 1 95 ? -2.978 -5.527 -5.394 1.00 95.69 95 LEU A O 1
ATOM 692 N N . THR A 1 96 ? -4.988 -4.670 -4.862 1.00 92.88 96 THR A N 1
ATOM 693 C CA . THR A 1 96 ? -5.492 -4.730 -6.236 1.00 92.88 96 THR A CA 1
ATOM 694 C C . THR A 1 96 ? -4.887 -3.592 -7.049 1.00 92.88 96 THR A C 1
ATOM 696 O O . THR A 1 96 ? -5.237 -2.423 -6.868 1.00 92.88 96 THR A O 1
ATOM 699 N N . LEU A 1 97 ? -3.971 -3.934 -7.958 1.00 90.50 97 LEU A N 1
ATOM 700 C CA . LEU A 1 97 ? -3.395 -2.967 -8.887 1.00 90.50 97 LEU A CA 1
ATOM 701 C C . LEU A 1 97 ? -4.455 -2.504 -9.886 1.00 90.50 97 LEU A C 1
ATOM 703 O O . LEU A 1 97 ? -5.109 -3.309 -10.549 1.00 90.50 97 LEU A O 1
ATOM 707 N N . ASN A 1 98 ? -4.590 -1.192 -10.020 1.00 86.69 98 ASN A N 1
ATOM 708 C CA . ASN A 1 98 ? -5.449 -0.584 -11.014 1.00 86.69 98 ASN A CA 1
ATOM 709 C C . ASN A 1 98 ? -4.839 -0.773 -12.410 1.00 86.69 98 ASN A C 1
ATOM 711 O O . ASN A 1 98 ? -3.722 -0.331 -12.686 1.00 86.69 98 ASN A O 1
ATOM 715 N N . THR A 1 99 ? -5.583 -1.427 -13.298 1.00 72.56 99 THR A N 1
ATOM 716 C CA . THR A 1 99 ? -5.169 -1.659 -14.687 1.00 72.56 99 THR A CA 1
ATOM 717 C C . THR A 1 99 ? -5.503 -0.489 -15.611 1.00 72.56 99 THR A C 1
ATOM 719 O O . THR A 1 99 ? -5.036 -0.447 -16.748 1.00 72.56 99 THR A O 1
ATOM 722 N N . SER A 1 100 ? -6.307 0.472 -15.149 1.00 65.44 100 SER A N 1
ATOM 723 C CA . SER A 1 100 ? -6.602 1.702 -15.878 1.00 65.44 100 SER A CA 1
ATOM 724 C C . SER A 1 100 ? -5.495 2.733 -15.628 1.00 65.44 100 SER 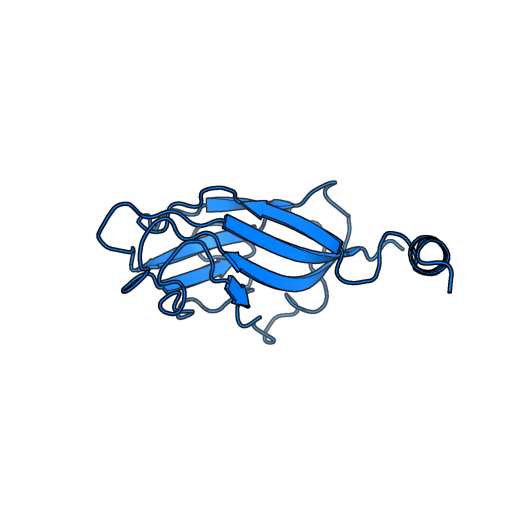A C 1
ATOM 726 O O . SER A 1 100 ? -5.314 3.199 -14.507 1.00 65.44 100 SER A O 1
ATOM 728 N N . GLY A 1 101 ? -4.761 3.121 -16.679 1.00 54.59 101 GLY A N 1
ATOM 729 C CA . GLY A 1 101 ? -3.823 4.256 -16.628 1.00 54.59 101 GLY A CA 1
ATOM 730 C C . GLY A 1 101 ? -2.323 3.929 -16.624 1.00 54.59 101 GLY A C 1
ATOM 731 O O . GLY A 1 101 ? -1.533 4.763 -16.189 1.00 54.59 101 GLY A O 1
ATOM 732 N N . SER A 1 102 ? -1.902 2.758 -17.118 1.00 53.91 102 SER A N 1
ATOM 733 C CA . SER A 1 102 ? -0.485 2.378 -17.330 1.00 53.91 102 SER A CA 1
ATOM 734 C C . SER A 1 102 ? 0.391 2.226 -16.073 1.00 53.91 102 SER A C 1
ATOM 736 O O . SER A 1 102 ? 1.559 1.852 -16.199 1.00 53.91 102 SER A O 1
ATOM 738 N N . ALA A 1 103 ? -0.143 2.444 -14.866 1.00 53.47 103 ALA A N 1
ATOM 739 C CA . ALA A 1 103 ? 0.592 2.324 -13.600 1.00 53.47 103 ALA A CA 1
ATOM 740 C C . ALA A 1 103 ? 1.140 0.908 -13.327 1.00 53.47 103 ALA A C 1
ATOM 742 O O . ALA A 1 103 ? 2.188 0.750 -12.707 1.00 53.47 103 ALA A O 1
ATOM 743 N N . ASN A 1 104 ? 0.461 -0.117 -13.840 1.00 54.09 104 ASN A N 1
ATOM 744 C CA . ASN A 1 104 ? 0.856 -1.525 -13.791 1.00 54.09 104 ASN A CA 1
ATOM 745 C C . ASN A 1 104 ? 1.786 -1.950 -14.949 1.00 54.09 104 ASN A C 1
ATOM 747 O O . ASN A 1 104 ? 2.264 -3.081 -14.958 1.00 54.09 104 ASN A O 1
ATOM 751 N N . ILE A 1 105 ? 2.023 -1.084 -15.945 1.00 55.59 105 ILE A N 1
ATOM 752 C CA . ILE A 1 105 ? 2.732 -1.448 -17.185 1.00 55.59 105 ILE A CA 1
ATOM 753 C C . ILE A 1 105 ? 4.061 -0.706 -17.318 1.00 55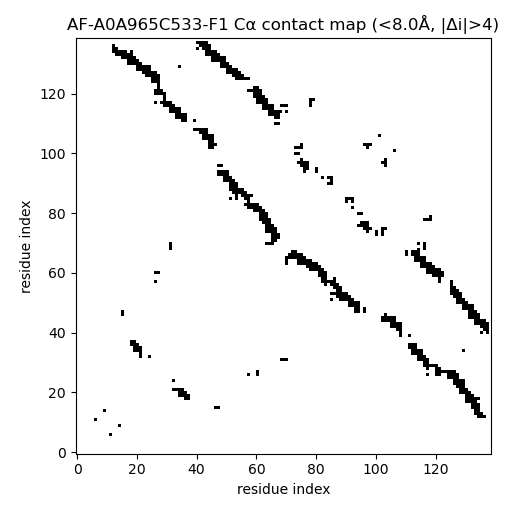.59 105 ILE A C 1
ATOM 755 O O . ILE A 1 105 ? 5.032 -1.307 -17.766 1.00 55.59 105 ILE A O 1
ATOM 759 N N . THR A 1 106 ? 4.158 0.569 -16.926 1.00 58.59 106 THR A N 1
ATOM 760 C CA . THR A 1 106 ? 5.427 1.320 -16.903 1.00 58.59 106 THR A CA 1
ATOM 761 C C . THR A 1 106 ? 5.264 2.594 -16.076 1.00 58.59 106 THR A C 1
ATOM 763 O O . THR A 1 106 ? 4.625 3.544 -16.531 1.00 58.59 106 THR A O 1
ATOM 766 N N . VAL A 1 107 ? 5.907 2.683 -14.910 1.00 58.28 107 VAL A N 1
ATOM 767 C CA . VAL A 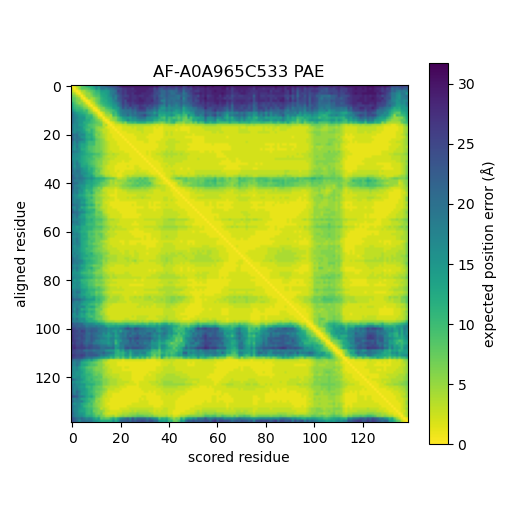1 107 ? 6.118 3.991 -14.278 1.00 58.28 107 VAL A CA 1
ATOM 768 C C . VAL A 1 107 ? 7.331 4.618 -14.962 1.00 58.28 107 VAL A C 1
ATOM 770 O O . VAL A 1 107 ? 8.474 4.190 -14.786 1.00 58.28 107 VAL A O 1
ATOM 773 N N . LYS A 1 108 ? 7.072 5.593 -15.837 1.00 54.56 108 LYS A N 1
ATOM 774 C CA . LYS A 1 108 ? 8.110 6.389 -16.502 1.00 54.56 108 LYS A CA 1
ATOM 775 C C . LYS A 1 108 ? 8.723 7.312 -15.441 1.00 54.56 108 LYS A C 1
ATOM 777 O O . LYS A 1 108 ? 7.986 8.054 -14.796 1.00 54.56 108 LYS A O 1
ATOM 782 N N . SER A 1 109 ? 10.042 7.255 -15.240 1.00 53.31 109 SER A N 1
ATOM 783 C CA . SER A 1 109 ? 10.754 8.042 -14.218 1.00 53.31 109 SER A CA 1
ATOM 784 C C . SER A 1 109 ? 10.736 9.542 -14.509 1.00 53.31 109 SER A C 1
ATOM 786 O O . SER A 1 109 ? 11.700 10.118 -15.007 1.00 53.31 109 SER A O 1
ATOM 788 N N . SER A 1 110 ? 9.638 10.183 -14.138 1.00 54.69 110 SER A N 1
ATOM 789 C CA . SER A 1 110 ? 9.607 11.563 -13.648 1.00 54.69 110 SER A CA 1
ATOM 790 C C . SER A 1 110 ? 8.914 11.647 -12.282 1.00 54.69 110 SER A C 1
ATOM 792 O O . SER A 1 110 ? 8.670 12.737 -11.778 1.00 54.69 110 SER A O 1
ATOM 794 N N . ILE A 1 111 ? 8.579 10.493 -11.696 1.00 57.28 111 ILE A N 1
ATOM 795 C CA . ILE A 1 111 ? 7.862 10.355 -10.433 1.00 57.28 111 ILE A CA 1
ATOM 796 C C . ILE A 1 111 ? 8.779 9.572 -9.491 1.00 57.2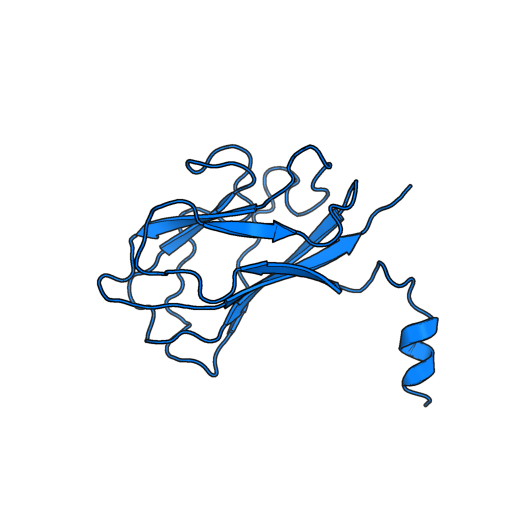8 111 ILE A C 1
ATOM 798 O O . ILE A 1 111 ? 8.842 8.346 -9.603 1.00 57.28 111 ILE A O 1
ATOM 802 N N . PRO A 1 112 ? 9.539 10.250 -8.615 1.00 60.78 112 PRO A N 1
ATOM 803 C CA . PRO A 1 112 ? 10.511 9.571 -7.765 1.00 60.78 112 PRO A CA 1
ATOM 804 C C . PRO A 1 112 ? 9.845 8.670 -6.716 1.00 60.78 112 PRO A C 1
ATOM 806 O O . PRO A 1 112 ? 10.475 7.730 -6.246 1.00 60.78 112 PRO A O 1
ATOM 809 N N . ASN A 1 113 ? 8.573 8.913 -6.366 1.00 76.88 113 ASN A N 1
ATOM 810 C CA . ASN A 1 113 ? 7.922 8.233 -5.249 1.00 76.88 113 ASN A CA 1
ATOM 811 C C . ASN A 1 113 ? 6.448 7.908 -5.508 1.00 76.88 113 ASN A C 1
ATOM 813 O O . ASN A 1 113 ? 5.736 8.658 -6.175 1.00 76.88 113 ASN A O 1
ATOM 817 N N . LEU A 1 114 ? 5.988 6.807 -4.916 1.00 90.69 114 LEU A N 1
ATOM 818 C CA . LEU A 1 114 ? 4.565 6.520 -4.752 1.00 90.69 114 LEU A CA 1
ATOM 819 C C . LEU A 1 114 ? 4.087 7.090 -3.415 1.00 90.69 114 LEU A C 1
ATOM 821 O O . LEU A 1 114 ? 4.887 7.312 -2.509 1.00 90.69 114 LEU A O 1
ATOM 825 N N . TYR A 1 115 ? 2.784 7.297 -3.274 1.00 95.06 115 TYR A N 1
ATOM 826 C CA . TYR A 1 115 ? 2.186 7.837 -2.058 1.00 95.06 115 TYR A CA 1
ATOM 827 C C . TYR A 1 115 ? 1.026 6.956 -1.613 1.00 95.06 115 TYR A C 1
ATOM 829 O O . TYR A 1 115 ? 0.066 6.781 -2.363 1.00 95.06 115 TYR A O 1
ATOM 837 N N . LEU A 1 116 ? 1.107 6.416 -0.397 1.00 97.69 116 LEU A N 1
ATOM 838 C CA . LEU A 1 116 ? -0.051 5.867 0.301 1.00 97.69 116 LEU A CA 1
ATOM 839 C C . LEU A 1 116 ? -0.902 7.041 0.787 1.00 97.69 116 LEU A C 1
ATOM 841 O O . LEU A 1 116 ? -0.401 7.912 1.496 1.00 97.69 116 LEU A O 1
ATOM 845 N N . SER A 1 117 ? -2.182 7.057 0.426 1.00 97.69 117 SER A N 1
ATOM 846 C CA . SER A 1 117 ? -3.102 8.123 0.823 1.00 97.69 117 SER A CA 1
ATOM 847 C C . SER A 1 117 ? -4.447 7.527 1.214 1.00 97.69 117 SER A C 1
ATOM 849 O O . SER A 1 117 ? -5.181 6.988 0.373 1.00 97.69 117 SER A O 1
ATOM 851 N N . LEU A 1 118 ? -4.769 7.596 2.509 1.00 98.25 118 LEU A N 1
ATOM 852 C CA . LEU A 1 118 ? -6.008 7.028 3.026 1.00 98.25 118 LEU A CA 1
ATOM 853 C C . LEU A 1 118 ? -7.212 7.928 2.732 1.00 98.25 118 LEU A C 1
ATOM 855 O O . LEU A 1 118 ? -7.173 9.156 2.793 1.00 98.25 118 LEU A O 1
ATOM 859 N N . THR A 1 119 ? -8.321 7.299 2.373 1.00 98.12 119 THR A N 1
ATOM 860 C CA . THR A 1 119 ? -9.646 7.927 2.311 1.00 98.12 119 THR A CA 1
ATOM 861 C C . THR A 1 119 ? -10.307 7.908 3.677 1.00 98.12 119 THR A C 1
ATOM 863 O O . THR A 1 119 ? -10.950 8.882 4.059 1.00 98.12 119 THR A O 1
ATOM 866 N N . THR A 1 120 ? -10.083 6.843 4.439 1.00 98.12 120 THR A N 1
ATOM 867 C CA . THR A 1 120 ? -10.606 6.675 5.791 1.00 98.12 120 THR A CA 1
ATOM 868 C C . THR A 1 120 ? -9.486 6.141 6.674 1.00 98.12 120 THR A C 1
ATOM 870 O O . THR A 1 120 ? -8.849 5.145 6.335 1.00 98.12 120 THR A O 1
ATOM 873 N N . ALA A 1 121 ? -9.228 6.827 7.787 1.00 97.94 121 ALA A N 1
ATOM 874 C CA . ALA A 1 121 ? -8.291 6.382 8.814 1.00 97.94 121 ALA A CA 1
ATOM 875 C C . ALA A 1 121 ? -8.869 5.213 9.636 1.00 97.94 121 ALA A C 1
ATOM 877 O O . ALA A 1 121 ? -10.085 5.015 9.692 1.00 97.94 121 ALA A O 1
ATOM 878 N N . GLN A 1 122 ? -7.992 4.468 10.314 1.00 97.81 122 GLN A N 1
ATOM 879 C CA . GLN A 1 122 ? -8.361 3.335 11.168 1.00 97.81 122 GLN A CA 1
ATOM 880 C C . GLN A 1 122 ? -9.180 3.722 12.423 1.00 97.81 122 GLN A C 1
ATOM 882 O O . GLN A 1 122 ? -9.835 2.881 13.031 1.00 97.81 122 GLN A O 1
ATOM 887 N N . GLY A 1 123 ? -9.145 4.987 12.849 1.00 97.44 123 GLY A N 1
ATOM 888 C CA . GLY A 1 123 ? -9.862 5.478 14.033 1.00 97.44 123 GLY A CA 1
ATOM 889 C C . GLY A 1 123 ? -9.108 5.286 15.354 1.00 97.44 123 GLY A C 1
ATOM 890 O O . GLY A 1 123 ? -9.403 5.970 16.332 1.00 97.44 123 GLY A O 1
ATOM 891 N N . THR A 1 124 ? -8.089 4.427 15.384 1.00 96.50 124 THR A N 1
ATOM 892 C CA . THR A 1 124 ? -7.126 4.277 16.484 1.00 96.50 124 THR A CA 1
ATOM 893 C C . THR A 1 124 ? -5.716 4.118 15.927 1.00 96.50 124 THR A C 1
ATOM 895 O O . THR A 1 124 ? -5.541 3.801 14.751 1.00 96.50 124 THR A O 1
ATOM 898 N N . ALA A 1 125 ? -4.696 4.353 16.759 1.00 97.81 125 ALA A N 1
ATOM 899 C CA . ALA A 1 125 ? -3.303 4.203 16.349 1.00 97.81 125 ALA A CA 1
ATOM 900 C C . ALA A 1 125 ? -3.034 2.783 15.823 1.00 97.81 125 ALA A C 1
ATOM 902 O O . ALA A 1 125 ? -3.153 1.803 16.558 1.00 97.81 125 ALA A O 1
ATOM 903 N N . ALA A 1 126 ? -2.664 2.698 14.548 1.00 98.31 126 ALA A N 1
ATOM 904 C CA . ALA A 1 126 ? -2.325 1.458 13.876 1.00 98.31 126 ALA A CA 1
ATOM 905 C C . ALA A 1 126 ? -1.269 1.731 12.807 1.00 98.31 126 ALA A C 1
ATOM 907 O O . ALA A 1 126 ? -1.334 2.750 12.111 1.00 98.31 126 ALA A O 1
ATOM 908 N N . THR A 1 127 ? -0.315 0.819 12.669 1.00 98.69 127 THR A N 1
ATOM 909 C CA . THR A 1 127 ? 0.706 0.864 11.626 1.00 98.69 127 THR A CA 1
ATOM 910 C C . THR A 1 127 ? 0.756 -0.440 10.846 1.00 98.69 127 THR A C 1
ATOM 912 O O . THR A 1 127 ? 0.313 -1.470 11.348 1.00 98.69 127 THR A O 1
ATOM 915 N N . ALA A 1 128 ? 1.270 -0.398 9.619 1.00 98.69 128 ALA A N 1
ATOM 916 C CA . ALA A 1 128 ? 1.619 -1.587 8.844 1.00 98.69 128 ALA A CA 1
ATOM 917 C C . ALA A 1 128 ? 2.747 -1.258 7.856 1.00 98.69 128 ALA A C 1
ATOM 919 O O . ALA A 1 128 ? 2.999 -0.089 7.558 1.00 98.69 128 ALA A O 1
ATOM 920 N N . ASP A 1 129 ? 3.410 -2.278 7.328 1.00 98.75 129 ASP A N 1
ATOM 921 C CA . ASP A 1 129 ? 4.493 -2.114 6.362 1.00 98.75 129 ASP A CA 1
ATOM 922 C C . ASP A 1 129 ? 3.968 -2.289 4.939 1.00 98.75 129 ASP A C 1
ATOM 924 O O . ASP A 1 129 ? 3.210 -3.219 4.659 1.00 98.75 129 ASP A O 1
ATOM 928 N N . VAL A 1 130 ? 4.391 -1.412 4.031 1.00 98.44 130 VAL A N 1
ATOM 929 C CA . VAL A 1 130 ? 4.041 -1.455 2.608 1.00 98.44 130 VAL A CA 1
ATOM 930 C C . VAL A 1 130 ? 5.289 -1.768 1.794 1.00 98.44 130 VAL A C 1
ATOM 932 O O . VAL A 1 130 ? 6.287 -1.053 1.883 1.00 98.44 130 VAL A O 1
ATOM 935 N N . TYR A 1 131 ? 5.214 -2.793 0.952 1.00 97.25 131 TYR A N 1
ATOM 936 C CA . TYR A 1 131 ? 6.291 -3.230 0.068 1.00 97.25 131 TYR A CA 1
ATOM 937 C C . TYR A 1 131 ? 5.835 -3.216 -1.387 1.00 97.25 131 TYR A C 1
ATOM 939 O O . TYR A 1 131 ? 4.757 -3.706 -1.719 1.00 97.25 131 TYR A O 1
ATOM 947 N N . VAL A 1 132 ? 6.677 -2.685 -2.269 1.00 93.19 132 VAL A N 1
ATOM 948 C CA . VAL A 1 132 ? 6.426 -2.610 -3.712 1.00 93.19 132 VAL A CA 1
ATOM 949 C C . VAL A 1 132 ? 7.396 -3.540 -4.421 1.00 93.19 132 VAL A C 1
ATOM 951 O O . VAL A 1 132 ? 8.607 -3.378 -4.299 1.00 93.19 132 VAL A O 1
ATOM 954 N N . TYR A 1 133 ? 6.868 -4.488 -5.189 1.00 91.62 133 TYR A N 1
ATOM 955 C CA . TYR A 1 133 ? 7.640 -5.456 -5.961 1.00 91.62 133 TYR A CA 1
ATOM 956 C C . TYR A 1 133 ? 7.395 -5.300 -7.457 1.00 91.62 133 TYR A C 1
ATOM 958 O O . TYR A 1 133 ? 6.286 -4.981 -7.903 1.00 91.62 133 TYR A O 1
ATOM 966 N N . GLY A 1 134 ? 8.423 -5.575 -8.249 1.00 88.94 134 GLY A N 1
ATOM 967 C CA . GLY A 1 134 ? 8.347 -5.402 -9.688 1.00 88.94 134 GLY A CA 1
ATOM 968 C C . GLY A 1 134 ? 9.651 -5.655 -10.421 1.00 88.94 134 GLY A C 1
ATOM 969 O O . GLY A 1 134 ? 10.516 -6.374 -9.936 1.00 88.94 134 GLY A O 1
ATOM 970 N N . ASP A 1 135 ? 9.770 -5.065 -11.604 1.00 84.44 135 ASP A N 1
ATOM 971 C CA . ASP A 1 135 ? 10.904 -5.256 -12.507 1.00 84.44 135 ASP A CA 1
ATOM 972 C C . ASP A 1 135 ? 11.470 -3.899 -12.934 1.00 84.44 135 ASP A C 1
ATOM 974 O O . ASP A 1 135 ? 10.721 -2.945 -13.155 1.00 84.44 135 ASP A O 1
ATOM 978 N N . ILE A 1 136 ? 12.788 -3.802 -13.091 1.00 82.31 136 ILE A N 1
ATOM 979 C CA . ILE A 1 136 ? 13.450 -2.605 -13.620 1.00 82.31 136 ILE A CA 1
ATOM 980 C C . ILE A 1 136 ? 13.635 -2.773 -15.131 1.00 82.31 136 ILE A C 1
ATOM 982 O O . ILE A 1 136 ? 14.257 -3.728 -15.588 1.00 82.31 136 ILE A O 1
ATOM 986 N N . VAL A 1 137 ? 13.156 -1.798 -15.908 1.00 76.19 137 VAL A N 1
ATOM 987 C CA . VAL A 1 137 ? 13.232 -1.803 -17.378 1.00 76.19 137 VAL A CA 1
ATOM 988 C C . VAL A 1 137 ? 14.259 -0.770 -17.827 1.00 76.19 137 VAL A C 1
ATOM 990 O O . VAL A 1 137 ? 13.925 0.346 -18.216 1.00 76.19 137 VAL A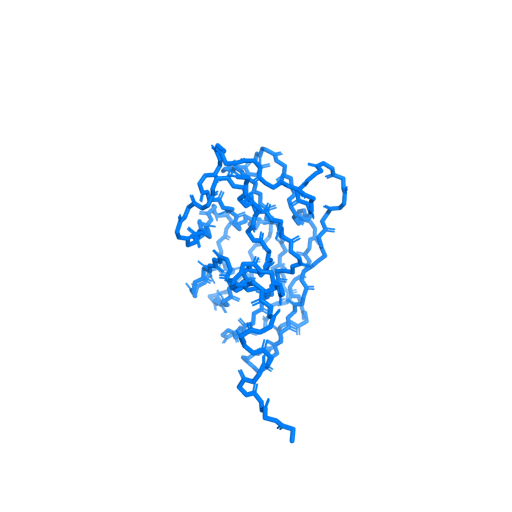 O 1
ATOM 993 N N . THR A 1 138 ? 15.540 -1.108 -17.743 1.00 64.75 138 THR A N 1
ATOM 994 C CA . THR A 1 138 ? 16.582 -0.286 -18.372 1.00 64.75 138 THR A CA 1
ATOM 995 C C . THR A 1 138 ? 16.673 -0.624 -19.856 1.00 64.75 138 THR A C 1
ATOM 997 O O . THR A 1 138 ? 16.849 -1.794 -20.189 1.00 64.75 138 THR A O 1
ATOM 1000 N N . LEU A 1 139 ? 16.538 0.390 -20.716 1.00 51.69 139 LEU A N 1
ATOM 1001 C CA . LEU A 1 139 ? 17.094 0.363 -22.072 1.00 51.69 139 LEU A CA 1
ATOM 1002 C C . LEU A 1 139 ? 18.562 0.777 -21.993 1.00 51.69 139 LEU A C 1
ATOM 1004 O O . LEU A 1 139 ? 18.835 1.689 -21.176 1.00 51.69 139 LEU A O 1
#

Solvent-accessible surface area (backbone atoms only — not comparable to full-atom values): 7291 Å² total; per-residue (Å²): 131,66,74,68,52,60,71,71,72,42,61,99,42,57,84,56,44,83,42,28,44,27,78,66,38,59,41,49,40,54,63,68,42,71,27,48,42,57,90,64,57,70,23,32,28,49,73,46,38,39,39,27,46,18,74,39,60,27,78,52,22,20,24,20,29,14,50,30,70,92,79,29,78,49,51,37,22,47,58,77,42,68,44,54,82,27,62,28,52,92,36,70,45,80,57,68,69,28,79,71,76,47,45,53,68,49,44,66,56,86,53,74,42,40,22,44,32,32,72,34,40,38,86,48,95,32,31,26,31,39,39,34,23,14,30,54,55,80,129